Protein AF-A0A6C0H4E7-F1 (afdb_monomer_lite)

Secondary structure (DSSP, 8-state):
-HHHHHHHHTS---PPPPPTTS---HHHHHHHHHHHHHHHHGGGEEPPSSS-S-SEEEEETTTEEEEE------SSS--

Organism: NCBI:txid1070528

Sequence (79 aa):
MYKIQNYLKLQAFQFSSQNEDGRINSCLDEVEVIKLLSIKFGARIKTPIKRHWYDILAYDYMYGWIPINIKTTTTLTSD

pLDDT: mean 84.41, std 10.41, range [50.16, 95.44]

Structure (mmCIF, N/CA/C/O backbone):
data_AF-A0A6C0H4E7-F1
#
_entry.id   AF-A0A6C0H4E7-F1
#
loop_
_atom_site.group_PDB
_atom_site.id
_atom_site.type_symbol
_atom_site.label_atom_id
_atom_site.label_alt_id
_atom_site.label_comp_id
_atom_site.label_asym_id
_atom_site.label_entity_id
_atom_site.label_seq_id
_atom_site.pdbx_PDB_ins_code
_atom_site.Cartn_x
_atom_site.Cartn_y
_atom_site.Cartn_z
_atom_site.occupancy
_atom_site.B_iso_or_equiv
_atom_site.auth_seq_id
_atom_site.auth_comp_id
_atom_site.auth_asym_id
_atom_site.auth_atom_id
_atom_site.pdbx_PDB_model_num
ATOM 1 N N . MET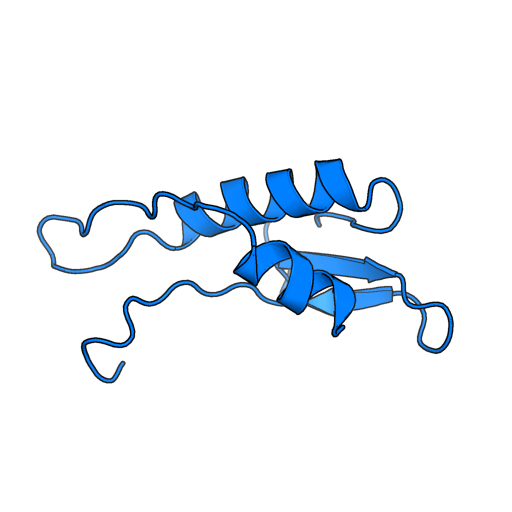 A 1 1 ? -6.969 -6.163 -7.978 1.00 75.25 1 MET A N 1
ATOM 2 C CA . MET A 1 1 ? -7.399 -5.578 -6.679 1.00 75.25 1 MET A CA 1
ATOM 3 C C . MET A 1 1 ? -7.689 -6.602 -5.569 1.00 75.25 1 MET A C 1
ATOM 5 O O . MET A 1 1 ? -7.157 -6.442 -4.477 1.00 75.25 1 MET A O 1
ATOM 9 N N . TYR A 1 2 ? -8.453 -7.679 -5.817 1.00 83.69 2 TYR A N 1
ATOM 10 C CA . TYR A 1 2 ? -8.831 -8.674 -4.785 1.00 83.69 2 TYR A CA 1
ATOM 11 C C . TYR A 1 2 ? -7.670 -9.265 -3.965 1.00 83.69 2 TYR A C 1
ATOM 13 O O . TYR A 1 2 ? -7.827 -9.526 -2.778 1.00 83.69 2 TYR A O 1
ATOM 21 N N . LYS A 1 3 ? -6.482 -9.431 -4.560 1.00 87.56 3 LYS A N 1
ATOM 22 C CA . LYS A 1 3 ? -5.294 -9.939 -3.851 1.00 87.56 3 LYS A CA 1
ATOM 23 C C . LYS A 1 3 ? -4.827 -9.014 -2.720 1.00 87.56 3 LYS A C 1
ATOM 25 O O . LYS A 1 3 ? -4.451 -9.513 -1.667 1.00 87.56 3 LYS A O 1
ATOM 30 N N . ILE A 1 4 ? -4.875 -7.696 -2.932 1.00 89.00 4 ILE A N 1
ATOM 31 C CA . ILE A 1 4 ? -4.517 -6.694 -1.914 1.00 89.00 4 ILE A CA 1
ATOM 32 C C . ILE A 1 4 ? -5.540 -6.741 -0.777 1.00 89.00 4 ILE A C 1
ATOM 34 O O . ILE A 1 4 ? -5.159 -6.879 0.379 1.00 89.00 4 ILE A O 1
ATOM 38 N N . GLN A 1 5 ? -6.835 -6.730 -1.110 1.00 88.94 5 GLN A N 1
ATOM 39 C CA . GLN A 1 5 ? -7.911 -6.793 -0.116 1.00 88.94 5 GLN A CA 1
ATOM 40 C C . GLN A 1 5 ? -7.841 -8.066 0.733 1.00 88.94 5 GLN A C 1
ATOM 42 O O . GLN A 1 5 ? -7.884 -7.993 1.956 1.00 88.94 5 GLN A O 1
ATOM 47 N N . ASN A 1 6 ? -7.697 -9.232 0.098 1.00 92.56 6 ASN A N 1
ATOM 48 C CA . ASN A 1 6 ? -7.618 -10.507 0.808 1.00 92.56 6 ASN A CA 1
ATOM 49 C C . ASN A 1 6 ? -6.377 -10.584 1.698 1.00 92.56 6 ASN A C 1
ATOM 51 O O . ASN A 1 6 ? -6.460 -11.105 2.801 1.00 92.56 6 ASN A O 1
ATOM 55 N N . TYR A 1 7 ? -5.242 -10.049 1.245 1.00 92.44 7 TYR A N 1
ATOM 56 C CA . TYR A 1 7 ? -4.037 -10.004 2.064 1.00 92.44 7 TYR A CA 1
ATOM 57 C C . TYR A 1 7 ? -4.231 -9.139 3.314 1.00 92.44 7 TYR A C 1
ATOM 59 O O . TYR A 1 7 ? -3.935 -9.609 4.409 1.00 92.44 7 TYR A O 1
ATOM 67 N N . LEU A 1 8 ? -4.772 -7.925 3.156 1.00 89.88 8 LEU A N 1
ATOM 68 C CA . LEU A 1 8 ? -5.008 -6.997 4.266 1.00 89.88 8 LEU A CA 1
ATOM 69 C C . LEU A 1 8 ? -6.022 -7.546 5.279 1.00 89.88 8 LEU A C 1
ATOM 71 O O . LEU A 1 8 ? -5.797 -7.417 6.474 1.00 89.88 8 LEU A O 1
ATOM 75 N N . LYS A 1 9 ? -7.078 -8.237 4.825 1.00 89.12 9 LYS A N 1
ATOM 76 C CA . LYS A 1 9 ? -8.053 -8.905 5.712 1.00 89.12 9 LYS A CA 1
ATOM 77 C C . LYS A 1 9 ? -7.436 -9.983 6.609 1.00 89.12 9 LYS A C 1
ATOM 79 O O . LYS A 1 9 ? -7.999 -10.289 7.652 1.00 89.12 9 LYS A O 1
ATOM 84 N N . LEU A 1 10 ? -6.325 -10.587 6.186 1.00 90.00 10 LEU A N 1
ATOM 85 C CA . LEU A 1 10 ? -5.634 -11.639 6.936 1.00 90.00 10 LEU A CA 1
ATOM 86 C C . LEU A 1 10 ? -4.571 -11.090 7.895 1.00 90.00 10 LEU A C 1
ATOM 88 O O . LEU A 1 10 ? -4.012 -11.863 8.669 1.00 90.00 10 LEU A O 1
ATOM 92 N N . GLN A 1 11 ? -4.244 -9.796 7.826 1.00 87.31 11 GLN A N 1
ATOM 93 C CA . GLN A 1 11 ? -3.245 -9.206 8.710 1.00 87.31 11 GLN A CA 1
ATOM 94 C C . GLN A 1 11 ? -3.887 -8.775 10.027 1.00 87.31 11 GLN A C 1
ATOM 96 O O . GLN A 1 11 ? -4.881 -8.052 10.037 1.00 87.31 11 GLN A O 1
ATOM 101 N N . ALA A 1 12 ? -3.272 -9.168 11.142 1.00 81.12 12 ALA A N 1
ATOM 102 C CA . ALA A 1 12 ? -3.511 -8.507 12.415 1.00 81.12 12 ALA A CA 1
ATOM 103 C C . ALA A 1 12 ? -2.790 -7.152 12.374 1.00 81.12 12 ALA A C 1
ATOM 105 O O . ALA A 1 12 ? -1.561 -7.101 12.375 1.00 81.12 12 ALA A O 1
ATOM 106 N N . PHE A 1 13 ? -3.553 -6.066 12.278 1.00 80.62 13 PHE A N 1
ATOM 107 C CA . PHE A 1 13 ? -3.026 -4.706 12.216 1.00 80.62 13 PHE A CA 1
ATOM 108 C C . PHE A 1 13 ? -3.433 -3.945 13.476 1.00 80.62 13 PHE A C 1
ATOM 110 O O . PHE A 1 13 ? -4.616 -3.895 13.815 1.00 80.62 13 PHE A O 1
ATOM 117 N N . GLN A 1 14 ? -2.458 -3.370 14.179 1.00 79.88 14 GLN A N 1
ATOM 118 C CA . GLN A 1 14 ? -2.732 -2.438 15.268 1.00 79.88 14 GLN A CA 1
ATOM 119 C C . GLN A 1 14 ? -2.821 -1.034 14.683 1.00 79.88 14 GLN A C 1
ATOM 121 O O . GLN A 1 14 ? -1.815 -0.474 14.256 1.00 79.88 14 GLN A O 1
ATOM 126 N N . PHE A 1 15 ? -4.038 -0.498 14.639 1.00 76.88 15 PHE A N 1
ATOM 127 C CA . PHE A 1 15 ? -4.276 0.876 14.216 1.00 76.88 15 PHE A CA 1
ATOM 128 C C . PHE A 1 15 ? -3.765 1.862 15.264 1.00 76.88 15 PHE A C 1
ATOM 130 O O . PHE A 1 15 ? -3.754 1.565 16.463 1.00 76.88 15 PHE A O 1
ATOM 137 N N . SER A 1 16 ? -3.371 3.045 14.799 1.00 73.81 16 SER A N 1
ATOM 138 C CA . SER A 1 16 ? -3.050 4.170 15.665 1.00 73.81 16 SER A CA 1
ATOM 139 C C . SER A 1 16 ? -4.221 4.489 16.599 1.00 73.81 16 SER A C 1
ATOM 141 O O . SER A 1 16 ? -5.397 4.411 16.228 1.00 73.81 16 SER A O 1
ATOM 143 N N . SER A 1 17 ? -3.899 4.812 17.852 1.00 70.44 17 SER A N 1
ATOM 144 C CA . SER A 1 17 ? -4.896 5.239 18.830 1.00 70.44 17 SER A CA 1
ATOM 145 C C . SER A 1 17 ? -5.540 6.552 18.391 1.00 70.44 17 SER A C 1
ATOM 147 O O . SER A 1 17 ? -4.886 7.396 17.775 1.00 70.44 17 SER A O 1
ATOM 149 N N . GLN A 1 18 ? -6.810 6.749 18.752 1.00 67.06 18 GLN A N 1
ATOM 150 C CA . GLN A 1 18 ? -7.441 8.060 18.624 1.00 67.06 18 GLN A CA 1
ATOM 151 C C . GLN A 1 18 ? -6.641 9.088 19.429 1.00 67.06 18 GLN A C 1
ATOM 153 O O . GLN A 1 18 ? -6.272 8.838 20.579 1.00 67.06 18 GLN A O 1
ATOM 158 N N . ASN A 1 19 ? -6.359 10.230 18.806 1.00 66.56 19 ASN A N 1
ATOM 159 C CA . ASN A 1 19 ? -5.792 11.379 19.501 1.00 66.56 19 ASN A CA 1
ATOM 160 C C . ASN A 1 19 ? -6.829 11.954 20.484 1.00 66.56 19 ASN A C 1
ATOM 162 O O . ASN A 1 19 ? -8.012 11.629 20.401 1.00 66.56 19 ASN A O 1
ATOM 166 N N . GLU A 1 20 ? -6.408 12.854 21.376 1.00 67.00 20 GLU A N 1
ATOM 167 C CA . GLU A 1 20 ? -7.288 13.503 22.371 1.00 67.00 20 GLU A CA 1
ATOM 168 C C . GLU A 1 20 ? -8.520 14.198 21.750 1.00 67.00 20 GLU A C 1
ATOM 170 O O . GLU A 1 20 ? -9.557 14.309 22.394 1.00 67.00 20 GLU A O 1
ATOM 175 N N . ASP A 1 21 ? -8.434 14.594 20.476 1.00 68.62 21 ASP A N 1
ATOM 176 C CA . ASP A 1 21 ? -9.518 15.191 19.676 1.00 68.62 21 ASP A CA 1
ATOM 177 C C . ASP A 1 21 ? -10.444 14.145 19.003 1.00 68.62 21 ASP A C 1
ATOM 179 O O . ASP A 1 21 ? -11.212 14.449 18.096 1.00 68.62 21 ASP A O 1
ATOM 183 N N . GLY A 1 22 ? -10.328 12.860 19.354 1.00 64.25 22 GLY A N 1
ATOM 184 C CA . GLY A 1 22 ? -11.135 11.763 18.794 1.00 64.25 22 GLY A CA 1
ATOM 185 C C . GLY A 1 22 ? -10.794 11.367 17.349 1.00 64.25 22 GLY A C 1
ATOM 186 O O . GLY A 1 22 ? -11.297 10.362 16.844 1.00 64.25 22 GLY A O 1
ATOM 187 N N . ARG A 1 23 ? -9.909 12.110 16.672 1.00 66.19 23 ARG A N 1
ATOM 188 C CA . ARG A 1 23 ? -9.441 11.802 15.311 1.00 66.19 23 ARG A CA 1
ATOM 189 C C . ARG A 1 23 ? -8.420 10.663 15.317 1.00 66.19 23 ARG A C 1
ATOM 191 O O . ARG A 1 23 ? -7.511 10.633 16.145 1.00 66.19 23 ARG A O 1
ATOM 198 N N . ILE A 1 24 ? -8.529 9.767 14.340 1.00 68.81 24 ILE A N 1
ATOM 199 C CA . ILE A 1 24 ? -7.520 8.738 14.047 1.00 68.81 24 ILE A CA 1
ATOM 200 C C . ILE A 1 24 ? -6.442 9.356 13.159 1.00 68.81 24 ILE A C 1
ATOM 202 O O . ILE A 1 24 ? -6.749 10.107 12.229 1.00 68.81 24 ILE A O 1
ATOM 206 N N . ASN A 1 25 ? -5.176 9.046 13.429 1.00 68.56 25 ASN A N 1
ATOM 207 C CA . ASN A 1 25 ? -4.066 9.528 12.618 1.00 68.56 25 ASN A CA 1
ATOM 208 C C . ASN A 1 25 ? -3.828 8.591 11.422 1.00 68.56 25 ASN A C 1
ATOM 210 O O . ASN A 1 25 ? -2.889 7.793 11.423 1.00 68.56 25 ASN A O 1
ATOM 214 N N . SER A 1 26 ? -4.680 8.702 10.395 1.00 69.50 26 SER A N 1
ATOM 215 C CA . SER A 1 26 ? -4.613 7.845 9.201 1.00 69.50 26 SER A CA 1
ATOM 216 C C . SER A 1 26 ? -3.250 7.886 8.516 1.00 69.50 26 SER A C 1
ATOM 218 O O . SER A 1 26 ? -2.787 6.862 8.028 1.00 69.50 26 SER A O 1
ATOM 220 N N . CYS A 1 27 ? -2.549 9.023 8.578 1.00 74.44 27 CYS A N 1
ATOM 221 C CA . CYS A 1 27 ? -1.210 9.181 8.016 1.00 74.44 27 CYS A CA 1
ATOM 222 C C . CYS A 1 27 ? -0.204 8.163 8.580 1.00 74.44 27 CYS A C 1
ATOM 224 O O . CYS A 1 27 ? 0.687 7.717 7.861 1.00 74.44 27 CYS A O 1
ATOM 226 N N . LEU A 1 28 ? -0.309 7.807 9.868 1.00 78.50 28 LEU A N 1
ATOM 227 C CA . LEU A 1 28 ? 0.567 6.799 10.478 1.00 78.50 28 LEU A CA 1
ATOM 228 C C . LEU A 1 28 ? 0.192 5.391 10.013 1.00 78.50 28 LEU A C 1
ATOM 230 O O . LEU A 1 28 ? 1.071 4.599 9.671 1.00 78.50 28 LEU A O 1
ATOM 234 N N . ASP A 1 29 ? -1.107 5.099 9.957 1.00 83.62 29 ASP A N 1
ATOM 235 C CA . ASP A 1 29 ? -1.597 3.794 9.518 1.00 83.62 29 ASP A CA 1
ATOM 236 C C . ASP A 1 29 ? -1.268 3.537 8.041 1.00 83.62 29 ASP A C 1
ATOM 238 O O . ASP A 1 29 ? -0.842 2.443 7.673 1.00 83.62 29 ASP A O 1
ATOM 242 N N . GLU A 1 30 ? -1.423 4.554 7.192 1.00 85.94 30 GLU A N 1
ATOM 243 C CA . GLU A 1 30 ? -1.109 4.517 5.766 1.00 85.94 30 GLU A CA 1
ATOM 244 C C . GLU A 1 30 ? 0.344 4.092 5.535 1.00 85.94 30 GLU A C 1
ATOM 246 O O . GLU A 1 30 ? 0.598 3.193 4.734 1.00 85.94 30 GLU A O 1
ATOM 251 N N . VAL A 1 31 ? 1.303 4.656 6.279 1.00 87.31 31 VAL A N 1
ATOM 252 C CA . VAL A 1 31 ? 2.729 4.304 6.158 1.00 87.31 31 VAL A CA 1
ATOM 253 C C . VAL A 1 31 ? 2.970 2.819 6.444 1.00 87.31 31 VAL A C 1
ATOM 255 O O . VAL A 1 31 ? 3.659 2.142 5.670 1.00 87.31 31 VAL A O 1
ATOM 258 N N . GLU A 1 32 ? 2.388 2.281 7.516 1.00 89.12 32 GLU A N 1
ATOM 259 C CA . GLU A 1 32 ? 2.557 0.867 7.867 1.00 89.12 32 GLU A CA 1
ATOM 260 C C . GLU A 1 32 ? 1.819 -0.064 6.889 1.00 89.12 32 GLU A C 1
ATOM 262 O O . GLU A 1 32 ? 2.361 -1.100 6.490 1.00 89.12 32 GLU A O 1
ATOM 267 N N . VAL A 1 33 ? 0.634 0.318 6.400 1.00 90.69 33 VAL A N 1
ATOM 268 C CA . VAL A 1 33 ? -0.076 -0.430 5.349 1.00 90.69 33 VAL 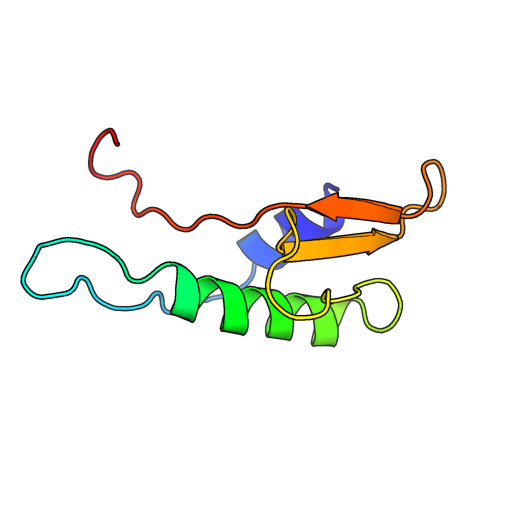A CA 1
ATOM 269 C C . VAL A 1 33 ? 0.744 -0.464 4.056 1.00 90.69 33 VAL A C 1
ATOM 271 O O . VAL A 1 33 ? 0.917 -1.532 3.461 1.00 90.69 33 VAL A O 1
ATOM 274 N N . ILE A 1 34 ? 1.310 0.668 3.629 1.00 91.25 34 ILE A N 1
ATOM 275 C CA . ILE A 1 34 ? 2.169 0.750 2.438 1.00 91.25 34 ILE A CA 1
ATOM 276 C C . ILE A 1 34 ? 3.386 -0.162 2.593 1.00 91.25 34 ILE A C 1
ATOM 278 O O . ILE A 1 34 ? 3.747 -0.876 1.653 1.00 91.25 34 ILE A O 1
ATOM 282 N N . LYS A 1 35 ? 3.998 -0.196 3.778 1.00 91.81 35 LYS A N 1
ATOM 283 C CA . LYS A 1 35 ? 5.128 -1.076 4.087 1.00 91.81 35 LYS A CA 1
ATOM 284 C C . LYS A 1 35 ? 4.740 -2.554 4.005 1.00 91.81 35 LYS A C 1
ATOM 286 O O . LYS A 1 35 ? 5.436 -3.316 3.334 1.00 91.81 35 LYS A O 1
ATOM 291 N N . LEU A 1 36 ? 3.608 -2.958 4.588 1.00 92.50 36 LEU A N 1
ATOM 292 C CA . LEU A 1 36 ? 3.088 -4.331 4.488 1.00 92.50 36 LEU A CA 1
ATOM 293 C C . LEU A 1 36 ? 2.837 -4.752 3.035 1.00 92.50 36 LEU A C 1
ATOM 295 O O . LEU A 1 36 ? 3.192 -5.865 2.634 1.00 92.50 36 LEU A O 1
ATOM 299 N N . LEU A 1 37 ? 2.244 -3.864 2.234 1.00 92.62 37 LEU A N 1
ATOM 300 C CA . LEU A 1 37 ? 1.992 -4.114 0.817 1.00 92.62 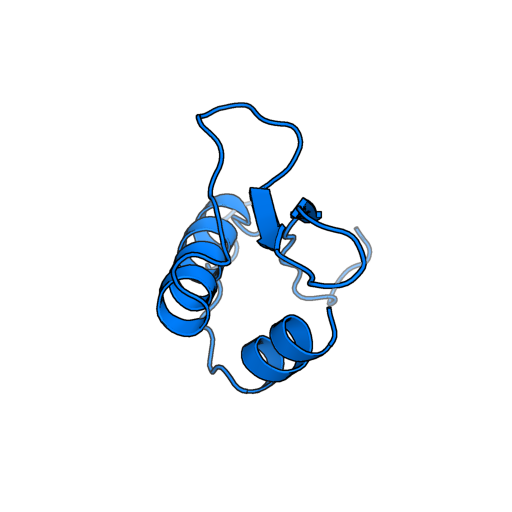37 LEU A CA 1
ATOM 301 C C . LEU A 1 37 ? 3.295 -4.193 0.017 1.00 92.62 37 LEU A C 1
ATOM 303 O O . LEU A 1 37 ? 3.442 -5.081 -0.823 1.00 92.62 37 LEU A O 1
ATOM 307 N N . SER A 1 38 ? 4.260 -3.327 0.313 1.00 92.81 38 SER A N 1
ATOM 308 C CA . SER A 1 38 ? 5.567 -3.312 -0.348 1.00 92.81 38 SER A CA 1
ATOM 309 C C . SER A 1 38 ? 6.371 -4.578 -0.049 1.00 92.81 38 SER A C 1
ATOM 311 O O . SER A 1 38 ? 6.934 -5.169 -0.966 1.00 92.81 38 SER A O 1
ATOM 313 N N . ILE A 1 39 ? 6.357 -5.067 1.197 1.00 93.50 39 ILE A N 1
ATOM 314 C CA . ILE A 1 39 ? 6.999 -6.338 1.577 1.00 93.50 39 ILE A CA 1
ATOM 315 C C . ILE A 1 39 ? 6.353 -7.518 0.838 1.00 93.50 39 ILE A C 1
ATOM 317 O O . ILE A 1 39 ? 7.050 -8.397 0.334 1.00 93.50 39 ILE A O 1
ATOM 321 N N . LYS A 1 40 ? 5.017 -7.547 0.744 1.00 93.88 40 LYS A N 1
ATOM 322 C CA . LYS A 1 40 ? 4.290 -8.679 0.151 1.00 93.88 40 LYS A CA 1
ATOM 323 C C . LYS A 1 40 ? 4.353 -8.726 -1.374 1.00 93.88 40 LYS A C 1
ATOM 325 O O . LYS A 1 40 ? 4.437 -9.811 -1.950 1.00 93.88 40 LYS A O 1
ATOM 330 N N . PHE A 1 41 ? 4.222 -7.574 -2.027 1.00 92.88 41 PHE A N 1
ATOM 331 C CA . PHE A 1 41 ? 4.044 -7.467 -3.478 1.00 92.88 41 PHE A CA 1
ATOM 332 C C . PHE A 1 41 ? 5.282 -6.905 -4.199 1.00 92.88 41 PHE A C 1
ATOM 334 O O . PHE A 1 41 ? 5.331 -6.936 -5.433 1.00 92.88 41 PHE A O 1
ATOM 341 N N . GLY A 1 42 ? 6.294 -6.455 -3.451 1.00 93.00 42 GLY A N 1
ATOM 342 C CA . GLY A 1 42 ? 7.605 -6.053 -3.954 1.00 93.00 42 GLY A CA 1
ATOM 343 C C . GLY A 1 42 ? 7.513 -4.998 -5.051 1.00 93.00 42 GLY A C 1
ATOM 344 O O . GLY A 1 42 ? 6.796 -4.009 -4.931 1.00 93.00 42 GLY A O 1
ATOM 345 N N . ALA A 1 43 ? 8.185 -5.265 -6.172 1.00 93.06 43 ALA A N 1
ATOM 346 C CA . ALA A 1 43 ? 8.261 -4.369 -7.328 1.00 93.06 43 ALA A CA 1
ATOM 347 C C . ALA A 1 43 ? 6.907 -4.043 -7.992 1.00 93.06 43 ALA A C 1
ATOM 349 O O . ALA A 1 43 ? 6.864 -3.213 -8.898 1.00 93.06 43 ALA A O 1
ATOM 350 N N . ARG A 1 44 ? 5.805 -4.687 -7.582 1.0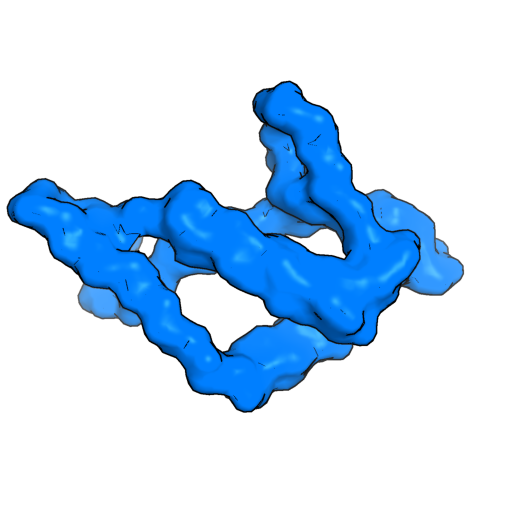0 94.06 44 ARG A N 1
ATOM 351 C CA . ARG A 1 44 ? 4.451 -4.375 -8.067 1.00 94.06 44 ARG A CA 1
ATOM 352 C C . ARG A 1 44 ? 3.786 -3.235 -7.305 1.00 94.06 44 ARG A C 1
ATOM 354 O O . ARG A 1 44 ? 2.695 -2.842 -7.700 1.00 94.06 44 ARG A O 1
ATOM 361 N N . ILE A 1 45 ? 4.405 -2.733 -6.240 1.00 95.25 45 ILE A N 1
ATOM 362 C CA . ILE A 1 45 ? 3.947 -1.568 -5.484 1.00 95.25 45 ILE A CA 1
ATOM 363 C C . ILE A 1 45 ? 4.998 -0.474 -5.622 1.00 95.25 45 ILE A C 1
ATOM 365 O O . ILE A 1 45 ? 6.191 -0.721 -5.456 1.00 95.25 45 ILE A O 1
ATOM 369 N N . LYS A 1 46 ? 4.553 0.739 -5.942 1.00 94.69 46 LYS A N 1
ATOM 370 C CA . LYS A 1 46 ? 5.397 1.934 -5.951 1.00 94.69 46 LYS A CA 1
ATOM 371 C C . LYS A 1 46 ? 4.767 3.000 -5.075 1.00 94.69 46 LYS A C 1
ATOM 373 O O . LYS A 1 46 ? 3.594 3.316 -5.250 1.00 94.69 46 LYS A O 1
ATOM 378 N N . THR A 1 47 ? 5.565 3.576 -4.191 1.00 91.88 47 THR A N 1
ATOM 379 C CA . THR A 1 47 ? 5.189 4.758 -3.415 1.00 91.88 47 THR A CA 1
ATOM 380 C C . THR A 1 47 ? 5.628 6.003 -4.190 1.00 91.88 47 THR A C 1
ATOM 382 O O . THR A 1 47 ? 6.755 6.027 -4.697 1.00 91.88 47 THR A O 1
ATOM 385 N N . PRO A 1 48 ? 4.767 7.018 -4.345 1.00 88.31 48 PRO A N 1
ATOM 386 C CA . PRO A 1 48 ? 5.148 8.254 -5.002 1.00 88.31 48 PRO A CA 1
ATOM 387 C C . PRO A 1 48 ? 6.116 9.080 -4.151 1.00 88.31 48 PRO A C 1
ATOM 389 O O . PRO A 1 48 ? 6.286 8.870 -2.950 1.00 88.31 48 PRO A O 1
ATOM 392 N N . ILE A 1 49 ? 6.725 10.078 -4.790 1.00 82.88 49 ILE A N 1
ATOM 393 C CA . ILE A 1 49 ? 7.446 11.142 -4.086 1.00 82.88 49 ILE A CA 1
ATOM 394 C C . ILE A 1 49 ? 6.406 11.984 -3.309 1.00 82.88 49 ILE A C 1
ATOM 396 O O . ILE A 1 49 ? 5.213 11.926 -3.592 1.00 82.88 49 ILE A O 1
ATOM 400 N N . LYS A 1 50 ? 6.810 12.729 -2.274 1.00 80.25 50 LYS A N 1
ATOM 401 C CA . LYS A 1 50 ? 5.881 13.516 -1.435 1.00 80.25 50 LYS A CA 1
ATOM 402 C C . LYS A 1 50 ? 4.924 14.390 -2.279 1.00 80.25 50 LYS A C 1
ATOM 404 O O . LYS A 1 50 ? 5.369 15.033 -3.224 1.00 80.25 50 LYS A O 1
ATOM 409 N N . ARG A 1 51 ? 3.652 14.490 -1.848 1.00 77.19 51 ARG A N 1
ATOM 410 C CA . ARG A 1 51 ? 2.555 15.311 -2.429 1.00 77.19 51 ARG A CA 1
ATOM 411 C C . ARG A 1 51 ? 1.977 14.833 -3.774 1.00 77.19 51 ARG A C 1
ATOM 413 O O . ARG A 1 51 ? 1.666 15.650 -4.637 1.00 77.19 51 ARG A O 1
ATOM 420 N N . HIS A 1 52 ? 1.793 13.529 -3.946 1.00 88.19 52 HIS A N 1
ATOM 421 C CA . HIS A 1 52 ? 0.971 12.994 -5.036 1.00 88.19 52 HIS A CA 1
ATOM 422 C C . HIS A 1 52 ? -0.493 12.802 -4.610 1.00 88.19 52 HIS A C 1
ATOM 424 O O . HIS A 1 52 ? -0.805 12.793 -3.426 1.00 88.19 52 HIS A O 1
ATOM 430 N N . TRP A 1 53 ? -1.389 12.661 -5.592 1.00 91.94 53 TRP A N 1
ATOM 431 C CA . TRP A 1 53 ? -2.835 12.473 -5.389 1.00 91.94 53 TRP A CA 1
ATOM 432 C C . TRP A 1 53 ? -3.244 11.021 -5.075 1.00 91.94 53 TRP A C 1
ATOM 434 O O . TRP A 1 53 ? -4.432 10.735 -4.951 1.00 91.94 53 TRP A O 1
ATOM 444 N N . TYR A 1 54 ? -2.272 10.110 -5.011 1.00 92.75 54 TYR A N 1
ATOM 445 C CA . TYR A 1 54 ? -2.436 8.696 -4.683 1.00 92.75 54 TYR A CA 1
ATOM 446 C C . TYR A 1 54 ? -1.379 8.288 -3.658 1.00 92.75 54 TYR A C 1
ATOM 448 O O . TYR A 1 54 ? -0.302 8.884 -3.627 1.00 92.75 54 TYR A O 1
ATOM 456 N N . ASP A 1 55 ? -1.646 7.228 -2.899 1.00 91.81 55 ASP A N 1
ATOM 457 C CA . ASP A 1 55 ? -0.720 6.728 -1.877 1.00 91.81 55 ASP A CA 1
ATOM 458 C C . ASP A 1 55 ? 0.230 5.669 -2.438 1.00 91.81 55 ASP A C 1
ATOM 460 O O . ASP A 1 55 ? 1.415 5.638 -2.103 1.00 91.81 55 ASP A O 1
ATOM 464 N N . ILE A 1 56 ? -0.266 4.814 -3.341 1.00 94.38 56 ILE A N 1
ATOM 465 C CA . ILE A 1 56 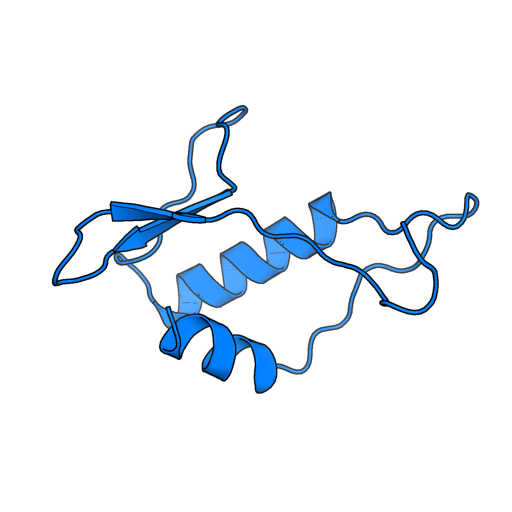? 0.536 3.811 -4.055 1.00 94.38 56 ILE A CA 1
ATOM 466 C C . ILE A 1 56 ? 0.077 3.632 -5.504 1.00 94.38 56 ILE A C 1
ATOM 468 O O . ILE A 1 56 ? -1.093 3.815 -5.837 1.00 94.38 56 ILE A O 1
ATOM 472 N N . LEU A 1 57 ? 0.993 3.182 -6.359 1.00 95.06 57 LEU A N 1
ATOM 473 C CA . LEU A 1 57 ? 0.667 2.541 -7.629 1.00 95.06 57 LEU A CA 1
ATOM 474 C C . LEU A 1 57 ? 0.808 1.030 -7.474 1.00 95.06 57 LEU A C 1
ATOM 476 O O . LEU A 1 57 ? 1.874 0.542 -7.094 1.00 95.06 57 LEU A O 1
ATOM 480 N N . ALA A 1 58 ? -0.241 0.293 -7.824 1.00 95.44 58 ALA A N 1
ATOM 481 C CA . ALA A 1 58 ? -0.210 -1.159 -7.908 1.00 95.44 58 ALA A CA 1
ATOM 482 C C . ALA A 1 58 ? -0.198 -1.605 -9.370 1.00 95.44 58 ALA A C 1
ATOM 484 O O . ALA A 1 58 ? -1.018 -1.155 -10.168 1.00 95.44 58 ALA A O 1
ATOM 485 N N . TYR A 1 59 ? 0.718 -2.503 -9.723 1.00 94.62 59 TYR A N 1
ATOM 486 C CA . TYR A 1 59 ? 0.783 -3.055 -11.070 1.00 94.62 59 TYR A CA 1
ATOM 487 C C . TYR A 1 59 ? -0.224 -4.191 -11.257 1.00 94.62 59 TYR A C 1
ATOM 489 O O . TYR A 1 59 ? -0.169 -5.220 -10.572 1.00 94.62 59 TYR A O 1
ATOM 497 N N . ASP A 1 60 ? -1.107 -4.012 -12.229 1.00 91.75 60 ASP A N 1
ATOM 498 C CA . ASP A 1 60 ? -2.024 -5.011 -12.748 1.00 91.75 60 ASP A CA 1
ATOM 499 C C . ASP A 1 60 ? -1.603 -5.422 -14.167 1.00 91.75 60 ASP A C 1
ATOM 501 O O . ASP A 1 60 ? -1.193 -4.594 -14.978 1.00 91.75 60 ASP A O 1
ATOM 505 N N . TYR A 1 61 ? -1.696 -6.715 -14.476 1.00 88.62 61 TYR A N 1
ATOM 506 C CA . TYR A 1 61 ? -1.269 -7.237 -15.778 1.00 88.62 61 TYR A CA 1
ATOM 507 C C . TYR A 1 61 ? -2.182 -6.818 -16.932 1.00 88.62 61 TYR A C 1
ATOM 509 O O . TYR A 1 61 ? -1.723 -6.777 -18.068 1.00 88.62 61 TYR A O 1
ATOM 517 N N . MET A 1 62 ? -3.457 -6.532 -16.657 1.00 92.62 62 MET A N 1
ATOM 518 C CA . MET A 1 62 ? -4.419 -6.121 -17.678 1.00 92.62 62 MET A CA 1
ATOM 519 C C . MET A 1 62 ? -4.438 -4.603 -17.851 1.00 92.62 62 MET A C 1
ATOM 521 O O . MET A 1 62 ? -4.549 -4.115 -18.970 1.00 92.62 62 MET A O 1
ATOM 525 N N . TYR A 1 63 ? -4.325 -3.861 -16.746 1.00 92.06 63 TYR A N 1
ATOM 526 C CA . TYR A 1 63 ? -4.567 -2.413 -16.727 1.00 92.06 63 TYR A CA 1
ATOM 527 C C . TYR A 1 63 ? -3.315 -1.563 -16.460 1.00 92.06 63 TYR A C 1
ATOM 529 O O . TYR A 1 63 ? -3.392 -0.337 -16.459 1.00 92.06 63 TYR A O 1
ATOM 537 N N . GLY A 1 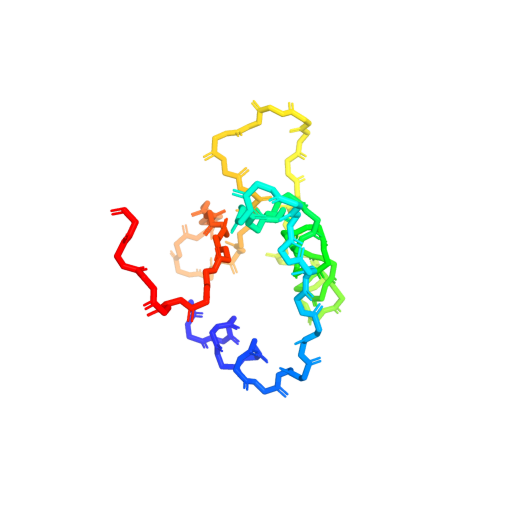64 ? -2.152 -2.182 -16.242 1.00 94.19 64 GLY A N 1
ATOM 538 C CA . GLY A 1 64 ? -0.910 -1.473 -15.947 1.00 94.19 64 GLY A CA 1
ATOM 539 C C . GLY A 1 64 ? -0.876 -0.904 -14.526 1.00 94.19 64 GLY A C 1
ATOM 540 O O . GLY A 1 64 ? -1.293 -1.557 -13.572 1.00 94.19 64 GLY A O 1
ATOM 541 N N . TRP A 1 65 ? -0.318 0.296 -14.356 1.00 95.38 65 TRP A N 1
ATOM 542 C CA . TRP A 1 65 ? -0.188 0.932 -13.041 1.00 95.38 65 TRP A CA 1
ATOM 543 C C . TRP A 1 65 ? -1.496 1.598 -12.614 1.00 95.38 65 TRP A C 1
ATOM 545 O O . TRP A 1 65 ? -1.908 2.596 -13.198 1.00 95.38 65 TRP A O 1
ATOM 555 N N . ILE A 1 66 ? -2.110 1.064 -11.560 1.00 94.69 66 ILE A N 1
ATOM 556 C CA . ILE A 1 66 ? -3.361 1.566 -10.994 1.00 94.69 66 ILE A CA 1
ATOM 557 C C . ILE A 1 66 ? -3.054 2.399 -9.740 1.00 94.69 66 ILE A C 1
ATOM 559 O O . ILE A 1 66 ? -2.452 1.865 -8.803 1.00 94.69 66 ILE A O 1
ATOM 563 N N . PRO A 1 67 ? -3.470 3.674 -9.685 1.00 94.75 67 PRO A N 1
ATOM 564 C CA . PRO A 1 67 ? -3.359 4.506 -8.491 1.00 94.75 67 PRO A CA 1
ATOM 565 C C . PRO A 1 67 ? -4.391 4.098 -7.440 1.00 94.75 67 PRO A C 1
ATOM 567 O O . PRO A 1 67 ? -5.562 3.882 -7.750 1.00 94.75 67 PRO A O 1
ATOM 570 N N . ILE A 1 68 ? -3.944 3.981 -6.191 1.00 92.69 68 ILE A N 1
ATOM 571 C CA . ILE A 1 68 ? -4.760 3.560 -5.051 1.00 92.69 68 ILE A CA 1
ATOM 572 C C . ILE A 1 68 ? -4.578 4.568 -3.917 1.00 92.69 68 ILE A C 1
ATOM 574 O O . ILE A 1 68 ? -3.450 4.935 -3.587 1.00 92.69 68 ILE A O 1
ATOM 578 N N . ASN A 1 69 ? -5.704 4.962 -3.319 1.00 91.94 69 ASN A N 1
ATOM 579 C CA . ASN A 1 69 ? -5.753 5.715 -2.069 1.00 91.94 69 ASN A CA 1
ATOM 580 C C . ASN A 1 69 ? -6.095 4.774 -0.908 1.00 91.94 69 ASN A C 1
ATOM 582 O O . ASN A 1 69 ? -6.959 3.901 -1.046 1.00 91.94 69 ASN A O 1
ATOM 586 N N . ILE A 1 70 ? -5.427 4.952 0.222 1.00 88.50 70 ILE A N 1
ATOM 587 C CA . ILE A 1 70 ? -5.589 4.201 1.459 1.00 88.50 70 ILE A CA 1
ATOM 588 C C . ILE A 1 70 ? -6.269 5.128 2.461 1.00 88.50 70 ILE A C 1
ATOM 590 O O . ILE A 1 70 ? -5.914 6.289 2.604 1.00 88.50 70 ILE A O 1
ATOM 594 N N . LYS A 1 71 ? -7.284 4.609 3.147 1.00 85.88 71 LYS A N 1
ATOM 595 C CA . LYS A 1 71 ? -7.952 5.306 4.244 1.00 85.88 71 LYS A CA 1
ATOM 596 C C . LYS A 1 71 ? -8.175 4.327 5.379 1.00 85.88 71 LYS A C 1
ATOM 598 O O . LYS A 1 71 ? -8.559 3.182 5.126 1.00 85.88 71 LYS A O 1
ATOM 603 N N . THR A 1 72 ? -7.974 4.781 6.609 1.00 82.44 72 THR A N 1
ATOM 604 C CA . THR A 1 72 ? -8.326 4.028 7.813 1.00 82.44 72 THR A CA 1
ATOM 605 C C . THR A 1 72 ? -9.503 4.682 8.518 1.00 82.44 72 THR A C 1
ATOM 607 O O . THR A 1 72 ? -9.643 5.900 8.560 1.00 82.44 72 THR A O 1
ATOM 610 N N . THR A 1 73 ? -10.407 3.848 9.018 1.00 80.62 73 THR A N 1
ATOM 611 C CA . THR A 1 73 ? -11.584 4.271 9.774 1.00 80.62 73 THR A CA 1
ATOM 612 C C . THR A 1 73 ? -11.985 3.142 10.713 1.00 80.62 73 THR A C 1
ATOM 614 O O . THR A 1 73 ? -11.834 1.966 10.378 1.00 80.62 73 THR A O 1
ATOM 617 N N . THR A 1 74 ? -12.501 3.485 11.892 1.00 77.12 74 THR A N 1
ATOM 618 C CA . THR A 1 74 ? -13.090 2.508 12.818 1.00 77.12 74 THR A CA 1
ATOM 619 C C . THR A 1 74 ? -14.492 2.092 12.396 1.00 77.12 74 THR A C 1
ATOM 621 O O . THR A 1 74 ? -15.020 1.132 12.949 1.00 77.12 74 THR A O 1
ATOM 624 N N . THR A 1 75 ? -15.117 2.793 11.439 1.00 76.31 75 THR A N 1
ATOM 625 C CA . THR A 1 75 ? -16.520 2.599 11.016 1.00 76.31 75 THR A CA 1
ATOM 626 C C . THR A 1 75 ? -17.556 2.730 12.145 1.00 76.31 75 THR A C 1
ATOM 628 O O . THR A 1 75 ? -18.724 2.416 11.944 1.00 76.31 75 THR A O 1
ATOM 631 N N . LEU A 1 76 ? -17.143 3.197 13.332 1.00 72.44 76 LEU A N 1
ATOM 632 C CA . LEU A 1 76 ? -18.002 3.340 14.515 1.00 72.44 76 LEU A CA 1
ATOM 633 C C . LEU A 1 76 ? -18.879 4.591 14.453 1.00 72.44 76 LEU A C 1
ATOM 635 O O . LEU A 1 76 ? -19.951 4.630 15.051 1.00 72.44 76 LEU A O 1
ATOM 639 N N . THR A 1 77 ? -18.423 5.606 13.731 1.00 64.75 77 THR A N 1
ATOM 640 C CA . THR A 1 77 ? -19.141 6.855 13.503 1.00 64.75 77 THR A CA 1
ATOM 641 C C . THR A 1 77 ? -19.172 7.127 12.006 1.00 64.75 77 THR A C 1
ATOM 643 O O . THR A 1 77 ? -18.208 6.829 11.298 1.00 64.75 77 THR A O 1
ATOM 646 N N . SER A 1 78 ? -20.288 7.664 11.516 1.00 60.66 78 SER A N 1
ATOM 647 C CA . SER A 1 78 ? -20.345 8.252 10.179 1.00 60.66 78 SER A CA 1
ATOM 648 C C . SER A 1 78 ? -19.414 9.463 10.130 1.00 60.66 78 SER A C 1
ATOM 650 O O . SER A 1 78 ? -19.470 10.295 11.036 1.00 60.66 78 SER A O 1
ATOM 652 N N . ASP A 1 79 ? -18.562 9.498 9.109 1.00 50.16 79 ASP A N 1
ATOM 653 C CA . ASP A 1 79 ? -17.631 10.592 8.796 1.00 50.16 79 ASP A CA 1
ATOM 654 C C . ASP A 1 79 ? -18.386 11.835 8.287 1.00 50.16 79 ASP A C 1
ATOM 656 O O . ASP A 1 79 ? -19.378 11.646 7.537 1.00 50.16 79 ASP A O 1
#

Foldseek 3Di:
DVVLVVQVVPDPDDFADQDPVRDGPFVVVLVVSLVSCCVVVPPQWDADDPPDPAGIWGQDPVPGTDGHHDGDDPVPDDD

Radius of gyration: 13.68 Å; chains: 1; bounding box: 29×27×40 Å